Protein AF-A0A924H3S3-F1 (afdb_monomer_lite)

Secondary structure (DSSP, 8-state):
--------------S----PPPP----HHHHHHHHHHHHHHHHHHHHHHHHHHHHHHHT-SSHHHHHHHHHHHHHHHHHHHHHHHHHHHTT-GGGT--

pLDDT: mean 73.45, std 21.78, range [34.69, 96.12]

Sequence (98 aa):
MKSFTLDTVPQFHNGKTRPFHKKENFDDAQSNNRYVEELKQIYWSEQSLIIAIPIMIQNATTDDLATALRTHLEFTRNHIQRLEALFESIGKLDYIVH

Structure (mmCIF, N/CA/C/O backbone):
data_AF-A0A924H3S3-F1
#
_entry.id   AF-A0A924H3S3-F1
#
loop_
_atom_site.group_PDB
_atom_site.id
_atom_site.type_symbol
_atom_site.label_atom_id
_atom_site.label_alt_id
_atom_site.label_comp_id
_atom_site.label_asym_id
_atom_site.label_entity_id
_atom_site.label_seq_id
_atom_site.pdbx_PDB_ins_code
_atom_site.Cartn_x
_atom_site.Cartn_y
_atom_site.Cartn_z
_atom_site.occupancy
_atom_site.B_iso_or_equiv
_atom_site.auth_seq_id
_atom_site.auth_comp_id
_atom_site.auth_asym_id
_atom_site.auth_atom_id
_atom_site.pdbx_PDB_model_num
ATOM 1 N N . MET A 1 1 ? 23.098 -18.840 52.620 1.00 35.28 1 MET A N 1
ATOM 2 C CA . MET A 1 1 ? 23.676 -17.647 51.969 1.00 35.28 1 MET A CA 1
ATOM 3 C C . MET A 1 1 ? 23.319 -17.687 50.489 1.00 35.28 1 MET A C 1
ATOM 5 O O . MET A 1 1 ? 23.748 -18.603 49.813 1.00 35.28 1 MET A O 1
ATOM 9 N N . LYS A 1 2 ? 22.493 -16.717 50.073 1.00 42.12 2 LYS A N 1
ATOM 10 C CA . LYS A 1 2 ? 22.224 -16.196 48.717 1.00 42.12 2 LYS A CA 1
ATOM 11 C C . LYS A 1 2 ? 21.804 -17.184 47.611 1.00 42.12 2 LYS A C 1
ATOM 13 O O . LYS A 1 2 ? 22.624 -17.817 46.961 1.00 42.12 2 LYS A O 1
ATOM 18 N N . SER A 1 3 ? 20.496 -17.183 47.358 1.00 36.38 3 SER A N 1
ATOM 19 C CA . SER A 1 3 ? 19.859 -17.466 46.070 1.00 36.38 3 SER A CA 1
ATOM 20 C C . SER A 1 3 ? 20.516 -16.653 44.948 1.00 36.38 3 SER A C 1
ATOM 22 O O . SER A 1 3 ? 20.542 -15.425 45.020 1.00 36.38 3 SER A O 1
ATOM 24 N N . PHE A 1 4 ? 21.042 -17.329 43.930 1.00 39.34 4 PHE A N 1
ATOM 25 C CA . PHE A 1 4 ? 21.564 -16.702 42.719 1.00 39.34 4 PHE A CA 1
ATOM 26 C C . PHE A 1 4 ? 20.469 -16.809 41.657 1.00 39.34 4 PHE A C 1
ATOM 28 O O . PHE A 1 4 ? 20.227 -17.885 41.111 1.00 39.34 4 PHE A O 1
ATOM 35 N N . THR A 1 5 ? 19.710 -15.731 41.471 1.00 42.19 5 THR A N 1
ATOM 36 C CA . THR A 1 5 ? 18.677 -15.655 40.439 1.00 42.19 5 THR A CA 1
ATOM 37 C C . THR A 1 5 ? 19.354 -15.712 39.069 1.00 42.19 5 THR A C 1
ATOM 39 O O . THR A 1 5 ? 20.347 -15.027 38.827 1.00 42.19 5 THR A O 1
ATOM 42 N N . LEU A 1 6 ? 18.850 -16.566 38.173 1.00 37.22 6 LEU A N 1
ATOM 43 C CA . LEU A 1 6 ? 19.219 -16.559 36.755 1.00 37.22 6 LEU A CA 1
ATOM 44 C C . LEU A 1 6 ? 18.523 -15.374 36.074 1.00 37.22 6 LEU A C 1
ATOM 46 O O . LEU A 1 6 ? 17.626 -15.543 35.254 1.00 37.22 6 LEU A O 1
ATOM 50 N N . ASP A 1 7 ? 18.943 -14.168 36.440 1.00 34.69 7 ASP A N 1
ATOM 51 C CA . ASP A 1 7 ? 18.602 -12.959 35.712 1.00 34.69 7 ASP A CA 1
ATOM 52 C C . ASP A 1 7 ? 19.755 -12.612 34.768 1.00 34.69 7 ASP A C 1
ATOM 54 O O . ASP A 1 7 ? 20.856 -12.269 35.185 1.00 34.69 7 ASP A O 1
ATOM 58 N N . THR A 1 8 ? 19.433 -12.651 33.476 1.00 46.66 8 THR A N 1
ATOM 59 C CA . THR A 1 8 ? 20.012 -11.799 32.430 1.00 46.66 8 THR A CA 1
ATOM 60 C C . THR A 1 8 ? 21.491 -12.021 32.090 1.00 46.66 8 THR A C 1
ATOM 62 O O . THR A 1 8 ? 22.401 -11.418 32.652 1.00 46.66 8 THR A O 1
ATOM 65 N N . VAL A 1 9 ? 21.723 -12.796 31.025 1.00 46.72 9 VAL A N 1
ATOM 66 C CA . VAL A 1 9 ? 22.946 -12.676 30.216 1.00 46.72 9 VAL A CA 1
ATOM 67 C C . VAL A 1 9 ? 22.947 -11.282 29.564 1.00 46.72 9 VAL A C 1
ATOM 69 O O . VAL A 1 9 ? 21.967 -10.942 28.894 1.00 46.72 9 VAL A O 1
ATOM 72 N N . PRO A 1 10 ? 24.000 -10.460 29.723 1.00 36.72 10 PRO A N 1
ATOM 73 C CA . PRO A 1 10 ? 24.044 -9.144 29.104 1.00 36.72 10 PRO A CA 1
ATOM 74 C C . PRO A 1 10 ? 24.279 -9.298 27.599 1.00 36.72 10 PRO A C 1
ATOM 76 O O . PRO A 1 10 ? 25.315 -9.801 27.166 1.00 36.72 10 PRO A O 1
ATOM 79 N N . GLN A 1 11 ? 23.314 -8.858 26.792 1.00 43.84 11 GLN A N 1
ATOM 80 C CA . GLN A 1 11 ? 23.500 -8.739 25.350 1.00 43.84 11 GLN A CA 1
ATOM 81 C C . GLN A 1 11 ? 24.162 -7.393 25.044 1.00 43.84 11 GLN A C 1
ATOM 83 O O . GLN A 1 11 ? 23.528 -6.342 25.126 1.00 43.84 11 GLN A O 1
ATOM 88 N N . PHE A 1 12 ? 25.446 -7.427 24.692 1.00 41.56 12 PHE A N 1
ATOM 89 C CA . PHE A 1 12 ? 26.137 -6.299 24.077 1.00 41.56 12 PHE A CA 1
ATOM 90 C C . PHE A 1 12 ? 26.077 -6.448 22.555 1.00 41.56 12 PHE A C 1
ATOM 92 O O . PHE A 1 12 ? 26.793 -7.268 21.988 1.00 41.56 12 PHE A O 1
ATOM 99 N N . HIS A 1 13 ? 25.261 -5.629 21.888 1.00 40.00 13 HIS A N 1
ATOM 100 C CA . HIS A 1 13 ? 25.504 -5.230 20.501 1.00 40.00 13 HIS A CA 1
ATOM 101 C C . HIS A 1 13 ? 24.844 -3.877 20.187 1.00 40.00 13 HIS A C 1
ATOM 103 O O . HIS A 1 13 ? 23.745 -3.563 20.641 1.00 40.00 13 HIS A O 1
ATOM 109 N N . ASN A 1 14 ? 25.577 -3.063 19.428 1.00 41.09 14 ASN A N 1
ATOM 110 C CA . ASN A 1 14 ? 25.322 -1.658 19.117 1.00 41.09 14 ASN A CA 1
ATOM 111 C C . ASN A 1 14 ? 23.903 -1.343 18.603 1.00 41.09 14 ASN A C 1
ATOM 113 O O . ASN A 1 14 ? 23.457 -1.908 17.611 1.00 41.09 14 ASN A O 1
ATOM 117 N N . GLY A 1 15 ? 23.295 -0.312 19.206 1.00 49.41 15 GLY A N 1
ATOM 118 C CA . GLY A 1 15 ? 22.486 0.697 18.513 1.00 49.41 15 GLY A CA 1
ATOM 119 C C . GLY A 1 15 ? 21.086 0.296 18.031 1.00 49.41 15 GLY A C 1
ATOM 120 O O . GLY A 1 15 ? 20.911 -0.059 16.874 1.00 49.41 15 GLY A O 1
ATOM 121 N N . LYS A 1 16 ? 20.083 0.561 18.885 1.00 47.59 16 LYS A N 1
ATOM 122 C CA . LYS A 1 16 ? 18.624 0.630 18.621 1.00 47.59 16 LYS A CA 1
ATOM 123 C C . LYS A 1 16 ? 17.892 -0.713 18.481 1.00 47.59 16 LYS A C 1
ATOM 125 O O . LYS A 1 16 ? 17.488 -1.126 17.397 1.00 47.59 16 LYS A O 1
ATOM 130 N N . THR A 1 17 ? 17.602 -1.336 19.621 1.00 41.78 17 THR A N 1
ATOM 131 C CA . THR A 1 17 ? 16.572 -2.375 19.732 1.00 41.78 17 THR A CA 1
ATOM 132 C C . THR A 1 17 ? 15.190 -1.723 19.845 1.00 41.78 17 THR A C 1
ATOM 134 O O . THR A 1 17 ? 14.943 -0.879 20.706 1.00 41.78 17 THR A O 1
ATOM 137 N N . ARG A 1 18 ? 14.275 -2.091 18.940 1.00 45.62 18 ARG A N 1
ATOM 138 C CA . ARG A 1 18 ? 12.843 -1.786 19.079 1.00 45.62 18 ARG A CA 1
ATOM 139 C C . ARG A 1 18 ? 12.316 -2.522 20.321 1.00 45.62 18 ARG A C 1
ATOM 141 O O . ARG A 1 18 ? 12.693 -3.682 20.504 1.00 45.62 18 ARG A O 1
ATOM 148 N N . PRO A 1 19 ? 11.490 -1.895 21.178 1.00 39.00 19 PRO A N 1
ATOM 149 C CA . PRO A 1 19 ? 11.046 -2.529 22.412 1.00 39.00 19 PRO A CA 1
ATOM 150 C C . PRO A 1 19 ? 10.190 -3.760 22.090 1.00 39.00 19 PRO A C 1
ATOM 152 O O . PRO A 1 19 ? 9.093 -3.647 21.538 1.00 39.00 19 PRO A O 1
ATOM 155 N N . PHE A 1 20 ? 10.705 -4.944 22.435 1.00 37.91 20 PHE A N 1
ATOM 156 C CA . PHE A 1 20 ? 9.920 -6.176 22.470 1.00 37.91 20 PHE A CA 1
ATOM 157 C C . PHE A 1 20 ? 8.815 -6.001 23.516 1.00 37.91 20 PHE A C 1
ATOM 159 O O . PHE A 1 20 ? 9.094 -5.778 24.695 1.00 37.91 20 PHE A O 1
ATOM 166 N N . HIS A 1 21 ? 7.563 -6.034 23.058 1.00 52.72 21 HIS A N 1
ATOM 167 C CA . HIS A 1 21 ? 6.396 -5.762 23.886 1.00 52.72 21 HIS A CA 1
ATOM 168 C C . HIS A 1 21 ? 6.226 -6.805 24.997 1.00 52.72 21 HIS A C 1
ATOM 170 O O . HIS A 1 21 ? 6.322 -8.017 24.795 1.00 52.72 21 HIS A O 1
ATOM 176 N N . LYS A 1 22 ? 5.975 -6.266 26.189 1.00 43.53 22 LYS A N 1
ATOM 177 C CA . LYS A 1 22 ? 5.677 -6.933 27.454 1.00 43.53 22 LYS A CA 1
ATOM 178 C C . LYS A 1 22 ? 4.442 -7.836 27.314 1.00 43.53 22 LYS A C 1
ATOM 180 O O . LYS A 1 22 ? 3.479 -7.471 26.648 1.00 43.53 22 LYS A O 1
ATOM 185 N N . LYS A 1 23 ? 4.464 -9.010 27.959 1.00 48.19 23 LYS A N 1
ATOM 186 C CA . LYS A 1 23 ? 3.286 -9.886 28.094 1.00 48.19 23 LYS A CA 1
ATOM 187 C C . LYS A 1 23 ? 2.217 -9.165 28.924 1.00 48.19 23 LYS A C 1
ATOM 189 O O . LYS A 1 23 ? 2.490 -8.846 30.079 1.00 48.19 23 LYS A O 1
ATOM 194 N N . GLU A 1 24 ? 1.031 -8.953 28.358 1.00 47.62 24 GLU A N 1
ATOM 195 C CA . GLU A 1 24 ? -0.137 -8.403 29.062 1.00 47.62 24 GLU A CA 1
ATOM 196 C C . GLU A 1 24 ? -1.365 -9.316 28.928 1.00 47.62 24 GLU A C 1
ATOM 198 O O . GLU A 1 24 ? -1.512 -10.053 27.950 1.00 47.62 24 GLU A O 1
ATOM 203 N N . ASN A 1 25 ? -2.164 -9.317 29.998 1.00 43.16 25 ASN A N 1
ATOM 204 C CA . ASN A 1 25 ? -3.250 -10.245 30.307 1.00 43.16 25 ASN A CA 1
ATOM 205 C C . ASN A 1 25 ? -4.386 -10.189 29.275 1.00 43.16 25 ASN A C 1
ATOM 207 O O . ASN A 1 25 ? -4.715 -9.133 28.756 1.00 43.16 25 ASN A O 1
ATOM 211 N N . PHE A 1 26 ? -4.993 -11.337 28.974 1.00 48.38 26 PHE A N 1
ATOM 212 C CA . PHE A 1 26 ? -6.116 -11.431 28.040 1.00 48.38 26 PHE A CA 1
ATOM 213 C C . PHE A 1 26 ? -7.414 -10.957 28.712 1.00 48.38 26 PHE A C 1
ATOM 215 O O . PHE A 1 26 ? -8.162 -11.760 29.261 1.00 48.38 26 PHE A O 1
ATOM 222 N N . ASP A 1 27 ? -7.661 -9.652 28.651 1.00 51.03 27 ASP A N 1
ATOM 223 C CA . ASP A 1 27 ? -8.988 -9.060 28.836 1.00 51.03 27 ASP A CA 1
ATOM 224 C C . ASP A 1 27 ? -9.681 -8.965 27.462 1.00 51.03 27 ASP A C 1
ATOM 226 O O . ASP A 1 27 ? -9.020 -8.779 26.447 1.00 51.03 27 ASP A O 1
ATOM 230 N N . ASP A 1 28 ? -11.006 -9.051 27.351 1.00 54.84 28 ASP A N 1
ATOM 231 C CA . ASP A 1 28 ? -11.687 -8.986 26.036 1.00 54.84 28 ASP A CA 1
ATOM 232 C C . ASP A 1 28 ? -11.464 -7.642 25.301 1.00 54.84 28 ASP A C 1
ATOM 234 O O . ASP A 1 28 ? -11.517 -7.552 24.071 1.00 54.84 28 ASP A O 1
ATOM 238 N N . ALA A 1 29 ? -11.104 -6.5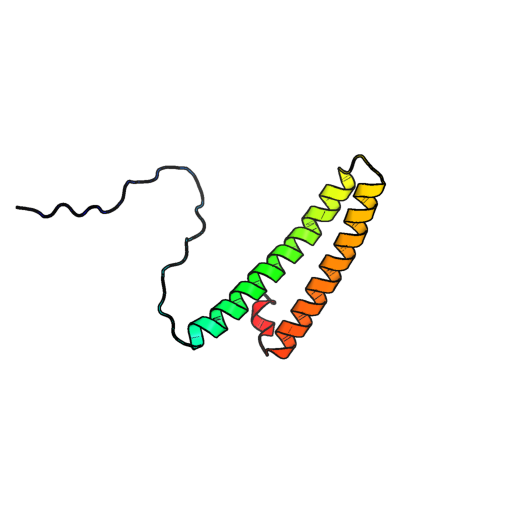97 26.053 1.00 58.66 29 ALA A N 1
ATOM 239 C CA . ALA A 1 29 ? -10.583 -5.339 25.526 1.00 58.66 29 ALA A CA 1
ATOM 240 C C . ALA A 1 29 ? -9.181 -5.480 24.890 1.00 58.66 29 ALA A C 1
ATOM 242 O O . ALA A 1 29 ? -8.894 -4.806 23.900 1.00 58.66 29 ALA A O 1
ATOM 243 N N . GLN A 1 30 ? -8.334 -6.383 25.399 1.00 59.91 30 GLN A N 1
ATOM 244 C CA . GLN A 1 30 ? -7.038 -6.769 24.824 1.00 59.91 30 GLN A CA 1
ATOM 245 C C . GLN A 1 30 ? -7.224 -7.310 23.402 1.00 59.91 30 GLN A C 1
ATOM 247 O O . GLN A 1 30 ? -6.474 -6.931 22.509 1.00 59.91 30 GLN A O 1
ATOM 252 N N . SER A 1 31 ? -8.231 -8.160 23.167 1.00 61.75 31 SER A N 1
ATOM 253 C CA . SER A 1 31 ? -8.496 -8.762 21.850 1.00 61.75 31 SER A CA 1
ATOM 254 C C . SER A 1 31 ? -8.873 -7.710 20.803 1.00 61.75 31 SER A C 1
ATOM 256 O O . SER A 1 31 ? -8.295 -7.684 19.716 1.00 61.75 31 SER A O 1
ATOM 258 N N . ASN A 1 32 ? -9.775 -6.787 21.154 1.00 64.44 32 ASN A N 1
ATOM 259 C CA . ASN A 1 32 ? -10.168 -5.687 20.267 1.00 64.44 32 ASN A CA 1
ATOM 260 C C . ASN A 1 32 ? -9.019 -4.697 20.023 1.00 64.44 32 ASN A C 1
ATOM 262 O O . ASN A 1 32 ? -8.858 -4.195 18.913 1.00 64.44 32 ASN A O 1
ATOM 266 N N . ASN A 1 33 ? -8.192 -4.438 21.038 1.00 74.62 33 ASN A N 1
ATOM 267 C CA . ASN A 1 33 ? -7.014 -3.584 20.905 1.00 74.62 33 ASN A CA 1
ATOM 268 C C . ASN A 1 33 ? -5.953 -4.220 19.988 1.00 74.62 33 ASN A C 1
ATOM 270 O O . ASN A 1 33 ? -5.451 -3.579 19.069 1.00 74.62 33 ASN A O 1
ATOM 274 N N . ARG A 1 34 ? -5.677 -5.517 20.166 1.00 78.25 34 ARG A N 1
ATOM 275 C CA . ARG A 1 34 ? -4.750 -6.270 19.310 1.00 78.25 34 ARG A CA 1
ATOM 276 C C . ARG A 1 34 ? -5.192 -6.292 17.853 1.00 78.25 34 ARG A C 1
ATOM 278 O O . ARG A 1 34 ? -4.352 -6.132 16.977 1.00 78.25 34 ARG A O 1
ATOM 285 N N . TYR A 1 35 ? -6.491 -6.432 17.602 1.00 81.81 35 TYR A N 1
ATOM 286 C CA . TYR A 1 35 ? -7.039 -6.381 16.249 1.00 81.81 35 TYR A CA 1
ATOM 287 C C . TYR A 1 35 ? -6.744 -5.042 15.552 1.00 81.81 35 TYR A C 1
ATOM 289 O O . TYR A 1 35 ? -6.272 -5.022 14.417 1.00 81.81 35 TYR A O 1
ATOM 297 N N . VAL A 1 36 ? -6.957 -3.915 16.241 1.00 83.44 36 VAL A N 1
ATOM 298 C CA . VAL A 1 36 ? -6.666 -2.577 15.693 1.00 83.44 36 VAL A CA 1
ATOM 299 C C . VAL A 1 36 ? -5.163 -2.371 15.481 1.00 83.44 36 VAL A C 1
ATOM 301 O O . VAL A 1 36 ? -4.759 -1.848 14.443 1.00 83.44 36 VAL A O 1
ATOM 304 N N . GLU A 1 37 ? -4.327 -2.812 16.422 1.00 83.06 37 GLU A N 1
ATOM 305 C CA . GLU A 1 37 ? -2.868 -2.735 16.287 1.00 83.06 37 GLU A CA 1
ATOM 306 C C . GLU A 1 37 ? -2.348 -3.572 15.109 1.00 83.06 37 GLU A C 1
ATOM 308 O O . GLU A 1 37 ? -1.511 -3.100 14.342 1.00 83.06 37 GLU A O 1
ATOM 313 N N . GLU A 1 38 ? -2.870 -4.780 14.893 1.00 87.19 38 GLU A N 1
ATOM 314 C CA . GLU A 1 38 ? -2.504 -5.623 13.747 1.00 87.19 38 GLU A CA 1
ATOM 315 C C . GLU A 1 38 ? -2.909 -4.974 12.412 1.00 87.19 38 GLU A C 1
ATOM 317 O O . GLU A 1 38 ? -2.099 -4.924 11.483 1.00 87.19 38 GLU A O 1
ATOM 322 N N . LEU A 1 39 ? -4.108 -4.384 12.326 1.00 88.19 39 LEU A N 1
ATOM 323 C CA . LEU A 1 39 ? -4.533 -3.616 11.147 1.00 88.19 39 LEU A CA 1
ATOM 324 C C . LEU A 1 39 ? -3.614 -2.420 10.871 1.00 88.19 39 LEU A C 1
ATOM 326 O O . LEU A 1 39 ? -3.287 -2.135 9.717 1.00 88.19 39 LEU A O 1
ATOM 330 N N . LYS A 1 40 ? -3.153 -1.741 11.924 1.00 85.88 40 LYS A N 1
ATOM 331 C CA . LYS A 1 40 ? -2.200 -0.632 11.815 1.00 85.88 40 LYS A CA 1
ATOM 332 C C . LYS A 1 40 ? -0.846 -1.094 11.273 1.00 85.88 40 LYS A C 1
ATOM 334 O O . LYS A 1 40 ? -0.274 -0.432 10.408 1.00 85.88 40 LYS A O 1
ATOM 339 N N . GLN A 1 41 ? -0.351 -2.249 11.728 1.00 88.56 41 GLN A N 1
ATOM 340 C CA . GLN A 1 41 ? 0.882 -2.837 11.192 1.00 88.56 41 GLN A CA 1
ATOM 341 C C . GLN A 1 41 ? 0.758 -3.159 9.698 1.00 88.56 41 GLN A C 1
ATOM 343 O O . GLN A 1 41 ? 1.695 -2.903 8.938 1.00 88.56 41 GLN A O 1
ATOM 348 N N . ILE A 1 42 ? -0.393 -3.682 9.261 1.00 90.75 42 ILE A N 1
ATOM 349 C CA . ILE A 1 42 ? -0.663 -3.934 7.839 1.00 90.75 42 ILE A CA 1
ATOM 350 C C . ILE A 1 42 ? -0.654 -2.614 7.059 1.00 90.75 42 ILE A C 1
ATOM 352 O O . ILE A 1 42 ? 0.049 -2.515 6.057 1.00 90.75 42 ILE A O 1
ATOM 356 N N . TYR A 1 43 ? -1.351 -1.581 7.547 1.00 89.44 43 TYR A N 1
ATOM 357 C CA . TYR A 1 43 ? -1.379 -0.262 6.906 1.00 89.44 43 TYR A CA 1
ATOM 358 C C . TYR A 1 43 ? 0.030 0.319 6.702 1.00 89.44 43 TYR A C 1
ATOM 360 O O . TYR A 1 43 ? 0.388 0.722 5.596 1.00 89.44 43 TYR A O 1
ATOM 368 N N . TRP A 1 44 ? 0.875 0.308 7.736 1.00 88.38 44 TRP A N 1
ATOM 369 C CA . TRP A 1 44 ? 2.257 0.789 7.623 1.00 88.38 44 TRP A CA 1
ATOM 370 C C . TRP A 1 44 ? 3.134 -0.065 6.707 1.00 88.38 44 TRP A C 1
ATOM 372 O O . TRP A 1 44 ? 4.035 0.461 6.044 1.00 88.38 44 TRP A O 1
ATOM 382 N N . SER A 1 45 ? 2.878 -1.370 6.650 1.00 91.94 45 SER A N 1
ATOM 383 C CA . SER A 1 45 ? 3.566 -2.263 5.718 1.00 91.94 45 SER A CA 1
ATOM 384 C C . SER A 1 45 ? 3.216 -1.911 4.270 1.00 91.94 45 SER A C 1
ATOM 386 O O . SER A 1 45 ? 4.120 -1.753 3.454 1.00 91.94 45 SER A O 1
ATOM 388 N N . GLU A 1 46 ? 1.936 -1.686 3.964 1.00 91.06 46 GLU A N 1
ATOM 389 C CA . GLU A 1 46 ? 1.479 -1.271 2.629 1.00 91.06 46 GLU A CA 1
ATOM 390 C C . GLU A 1 46 ? 2.021 0.119 2.243 1.00 91.06 46 GLU A C 1
ATOM 392 O O . GLU A 1 46 ? 2.510 0.314 1.130 1.00 91.06 46 GLU A O 1
ATOM 397 N N . GLN A 1 47 ? 2.055 1.073 3.180 1.00 89.88 47 GLN A N 1
ATOM 398 C CA . GLN A 1 47 ? 2.699 2.378 2.959 1.00 89.88 47 GLN A CA 1
ATOM 399 C C . GLN A 1 47 ? 4.200 2.237 2.656 1.00 89.88 47 GLN A C 1
ATOM 401 O O . GLN A 1 47 ? 4.737 2.911 1.776 1.00 89.88 47 GLN A O 1
ATOM 406 N N . SER A 1 48 ? 4.888 1.314 3.333 1.00 91.62 48 SER A N 1
ATOM 407 C CA . SER A 1 48 ? 6.296 1.016 3.046 1.00 91.62 48 SER A CA 1
ATOM 408 C C . SER A 1 48 ? 6.474 0.387 1.657 1.00 91.62 48 SER A C 1
ATOM 410 O O . SER A 1 48 ? 7.438 0.704 0.954 1.00 91.62 48 SER A O 1
ATOM 412 N N . LEU A 1 49 ? 5.535 -0.462 1.225 1.00 91.44 49 LEU A N 1
ATOM 413 C CA . LEU A 1 49 ? 5.535 -1.065 -0.109 1.00 91.44 49 LEU A CA 1
ATOM 414 C C . LEU A 1 49 ? 5.349 -0.027 -1.221 1.00 91.44 49 LEU A C 1
ATOM 416 O O . LEU A 1 49 ? 6.007 -0.149 -2.254 1.00 91.44 49 LEU A O 1
ATOM 420 N N . ILE A 1 50 ? 4.567 1.039 -1.005 1.00 93.19 50 ILE A N 1
ATOM 421 C CA . ILE A 1 50 ? 4.464 2.157 -1.965 1.00 93.19 50 ILE A CA 1
ATOM 422 C C . ILE A 1 50 ? 5.834 2.770 -2.272 1.00 93.19 50 ILE A C 1
ATOM 424 O O . ILE A 1 50 ? 6.068 3.195 -3.401 1.00 93.19 50 ILE A O 1
ATOM 428 N N . ILE A 1 51 ? 6.742 2.815 -1.297 1.00 91.44 51 ILE A N 1
ATOM 429 C CA . ILE A 1 51 ? 8.087 3.378 -1.471 1.00 91.44 51 ILE A CA 1
ATOM 430 C C . ILE A 1 51 ? 9.033 2.335 -2.082 1.00 91.44 51 ILE A C 1
ATOM 432 O O . ILE A 1 51 ? 9.833 2.655 -2.962 1.00 91.44 51 ILE A O 1
ATOM 436 N N . ALA A 1 52 ? 8.938 1.080 -1.637 1.00 93.75 52 ALA A N 1
ATOM 437 C CA . ALA A 1 52 ? 9.832 0.010 -2.070 1.00 93.75 52 ALA A CA 1
ATOM 438 C C . ALA A 1 52 ? 9.568 -0.450 -3.514 1.00 93.75 52 ALA A C 1
ATOM 440 O O . ALA A 1 52 ? 10.513 -0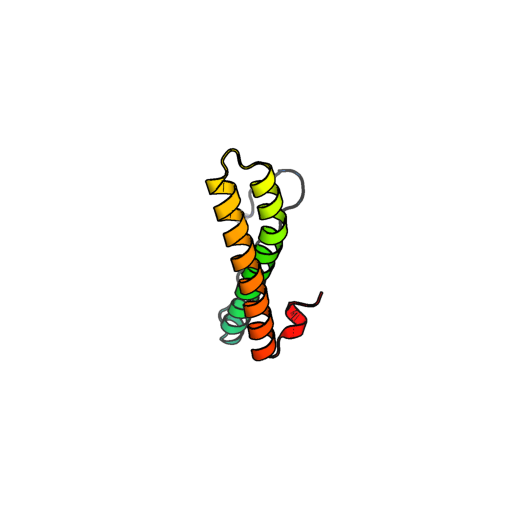.631 -4.284 1.00 93.75 52 ALA A O 1
ATOM 441 N N . ILE A 1 53 ? 8.303 -0.608 -3.917 1.00 91.69 53 ILE A N 1
ATOM 442 C CA . ILE A 1 53 ? 7.931 -1.151 -5.232 1.00 91.69 53 ILE A CA 1
ATOM 443 C C . ILE A 1 53 ? 8.476 -0.298 -6.398 1.00 91.69 53 ILE A C 1
ATOM 445 O O . ILE A 1 53 ? 9.056 -0.875 -7.318 1.00 91.69 53 ILE A O 1
ATOM 449 N N . PRO A 1 54 ? 8.408 1.048 -6.390 1.00 92.81 54 PRO A N 1
ATOM 450 C CA . PRO A 1 54 ? 9.033 1.882 -7.420 1.00 92.81 54 PRO A CA 1
ATOM 451 C C . PRO A 1 54 ? 10.549 1.699 -7.540 1.00 92.81 54 PRO A C 1
ATOM 453 O O . PRO A 1 54 ? 11.090 1.791 -8.643 1.00 92.81 54 PRO A O 1
ATOM 456 N N . ILE A 1 55 ? 11.242 1.430 -6.429 1.00 94.56 55 ILE A N 1
ATOM 457 C CA . ILE A 1 55 ? 12.680 1.128 -6.434 1.00 94.56 55 ILE A CA 1
ATOM 458 C C . ILE A 1 55 ? 12.909 -0.247 -7.074 1.00 94.56 55 ILE A C 1
ATOM 460 O O . ILE A 1 55 ? 13.814 -0.407 -7.891 1.00 94.56 55 ILE A O 1
ATOM 464 N N . MET A 1 56 ? 12.065 -1.233 -6.764 1.00 92.75 56 MET A N 1
ATOM 465 C CA . MET A 1 56 ? 12.138 -2.569 -7.364 1.00 92.75 56 MET A CA 1
ATOM 466 C C . MET A 1 56 ? 11.835 -2.547 -8.869 1.00 92.75 56 MET A C 1
ATOM 468 O O . MET A 1 56 ? 12.511 -3.238 -9.621 1.00 92.75 56 MET A O 1
ATOM 472 N N . ILE A 1 57 ? 10.888 -1.716 -9.324 1.00 92.75 57 ILE A N 1
ATOM 473 C CA . ILE A 1 57 ? 10.576 -1.528 -10.752 1.00 92.75 57 ILE A CA 1
ATOM 474 C C . ILE A 1 57 ? 11.782 -0.953 -11.501 1.00 92.75 57 ILE A C 1
ATOM 476 O O . ILE A 1 57 ? 12.091 -1.416 -12.593 1.00 92.75 57 ILE A O 1
ATOM 480 N N . GLN A 1 58 ? 12.476 0.033 -10.923 1.00 92.31 58 GLN A N 1
ATOM 481 C CA . GLN A 1 58 ? 13.666 0.633 -11.543 1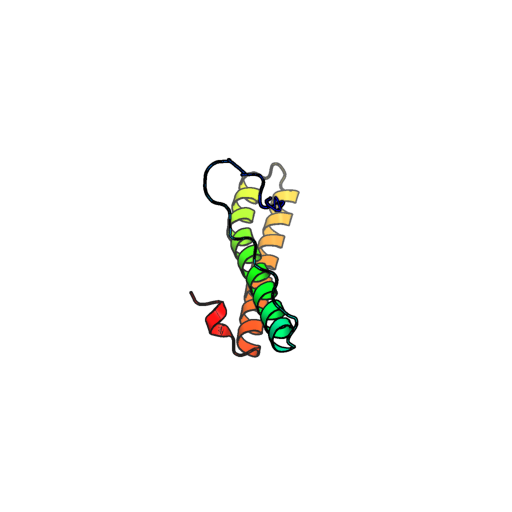.00 92.31 58 GLN A CA 1
ATOM 482 C C . GLN A 1 58 ? 14.833 -0.353 -11.670 1.00 92.31 58 GLN A C 1
ATOM 484 O O . GLN A 1 58 ? 15.607 -0.263 -12.616 1.00 92.31 58 GLN A O 1
ATOM 489 N N . ASN A 1 59 ? 14.954 -1.291 -10.728 1.00 93.50 59 ASN A N 1
ATOM 490 C CA . ASN A 1 59 ? 16.004 -2.310 -10.728 1.00 93.50 59 ASN A CA 1
ATOM 491 C C . ASN A 1 59 ? 15.580 -3.621 -11.415 1.00 93.50 59 ASN A C 1
ATOM 493 O O . ASN A 1 59 ? 16.355 -4.580 -11.435 1.00 93.50 59 ASN A O 1
ATOM 497 N N . ALA A 1 60 ? 14.357 -3.702 -11.944 1.00 93.81 60 ALA A N 1
ATOM 498 C CA . ALA A 1 60 ? 13.874 -4.899 -12.610 1.00 93.81 60 ALA A CA 1
ATOM 499 C C . ALA A 1 60 ? 14.615 -5.094 -13.939 1.00 93.81 60 ALA A C 1
ATOM 501 O O . ALA A 1 60 ? 14.661 -4.206 -14.785 1.00 93.81 60 ALA A O 1
ATOM 502 N N . THR A 1 61 ? 15.186 -6.280 -14.130 1.00 92.38 61 THR A N 1
ATOM 503 C CA . THR A 1 61 ? 15.945 -6.638 -15.338 1.00 92.38 61 THR A CA 1
ATOM 504 C C . THR A 1 61 ? 15.065 -7.115 -16.490 1.00 92.38 61 THR A C 1
ATOM 506 O O . THR A 1 61 ? 15.539 -7.208 -17.618 1.00 92.38 61 THR A O 1
ATOM 509 N N . THR A 1 62 ? 13.801 -7.447 -16.216 1.00 95.56 62 THR A N 1
ATOM 510 C CA . THR A 1 62 ? 12.846 -7.962 -17.203 1.00 95.56 62 THR A CA 1
ATOM 511 C C . THR A 1 62 ? 11.578 -7.119 -17.209 1.00 95.56 62 THR A C 1
ATOM 513 O O . THR A 1 62 ? 11.077 -6.716 -16.154 1.00 95.56 62 THR A O 1
ATOM 516 N N . ASP A 1 63 ? 11.037 -6.888 -18.404 1.00 92.19 63 ASP A N 1
ATOM 517 C CA . ASP A 1 63 ? 9.823 -6.088 -18.591 1.00 92.19 63 ASP A CA 1
ATOM 518 C C . ASP A 1 63 ? 8.589 -6.747 -17.959 1.00 92.19 63 ASP A C 1
ATOM 520 O O . ASP A 1 63 ? 7.729 -6.054 -17.406 1.00 92.19 63 ASP A O 1
ATOM 524 N N . ASP A 1 64 ? 8.534 -8.081 -17.950 1.00 94.44 64 ASP A N 1
ATOM 525 C CA . ASP A 1 64 ? 7.466 -8.848 -17.303 1.00 94.44 64 ASP A CA 1
ATOM 526 C C . ASP A 1 64 ? 7.445 -8.615 -15.786 1.00 94.44 64 ASP A C 1
ATOM 528 O O . ASP A 1 64 ? 6.389 -8.352 -15.204 1.00 94.44 64 ASP A O 1
ATOM 532 N N . LEU A 1 65 ? 8.618 -8.626 -15.138 1.00 93.44 65 LEU A N 1
ATOM 533 C CA . LEU A 1 65 ? 8.736 -8.351 -13.705 1.00 93.44 65 LEU A CA 1
ATOM 534 C C . LEU A 1 65 ? 8.367 -6.899 -13.386 1.00 93.44 65 LEU A C 1
ATOM 536 O O . LEU A 1 65 ? 7.628 -6.643 -12.435 1.00 93.44 65 LEU A O 1
ATOM 540 N N . ALA A 1 66 ? 8.840 -5.946 -14.194 1.00 93.56 66 ALA A N 1
ATOM 541 C CA . ALA A 1 66 ? 8.489 -4.539 -14.029 1.00 93.56 66 ALA A CA 1
ATOM 542 C C . ALA A 1 66 ? 6.973 -4.317 -14.170 1.00 93.56 66 ALA A C 1
ATOM 544 O O . ALA A 1 66 ? 6.384 -3.534 -13.426 1.00 93.56 66 ALA A O 1
ATOM 545 N N . THR A 1 67 ? 6.326 -5.022 -15.099 1.00 95.31 67 THR A N 1
ATOM 546 C CA . THR A 1 67 ? 4.874 -4.958 -15.309 1.00 95.31 67 THR A CA 1
ATOM 547 C C . THR A 1 67 ? 4.110 -5.557 -14.132 1.00 95.31 67 THR A C 1
ATOM 549 O O . THR A 1 67 ? 3.221 -4.897 -13.596 1.00 95.31 67 THR A O 1
ATOM 552 N N . ALA A 1 68 ? 4.505 -6.741 -13.654 1.00 96.00 68 ALA A N 1
ATOM 553 C CA . ALA A 1 68 ? 3.900 -7.367 -12.479 1.00 96.00 68 ALA A CA 1
ATOM 554 C C . ALA A 1 68 ? 3.998 -6.473 -11.229 1.00 96.00 68 ALA A C 1
ATOM 556 O O . ALA A 1 68 ? 3.019 -6.312 -10.499 1.00 96.00 68 ALA A O 1
ATOM 557 N N . LEU A 1 69 ? 5.150 -5.829 -11.012 1.00 95.44 69 LEU A N 1
ATOM 558 C CA . LEU A 1 69 ? 5.351 -4.894 -9.903 1.00 95.44 69 LEU A CA 1
ATOM 559 C C . LEU A 1 69 ? 4.500 -3.622 -10.039 1.00 95.44 69 LEU A C 1
ATOM 561 O O . LEU A 1 69 ? 3.968 -3.144 -9.040 1.00 95.44 69 LEU A O 1
ATOM 565 N N . ARG A 1 70 ? 4.314 -3.088 -11.255 1.00 94.81 70 ARG A N 1
ATOM 566 C CA . ARG A 1 70 ? 3.394 -1.958 -11.496 1.00 94.81 70 ARG A CA 1
ATOM 567 C C . ARG A 1 70 ? 1.951 -2.330 -11.178 1.00 94.81 70 ARG A C 1
ATOM 569 O O . ARG A 1 70 ? 1.265 -1.567 -10.508 1.00 94.81 70 ARG A O 1
ATOM 576 N N . THR A 1 71 ? 1.501 -3.507 -11.606 1.00 96.12 71 THR A N 1
ATOM 577 C CA . THR A 1 71 ? 0.167 -4.007 -11.255 1.00 96.12 71 THR A CA 1
ATOM 578 C C . THR A 1 71 ? 0.023 -4.179 -9.743 1.00 96.12 71 THR A C 1
ATOM 580 O O . THR A 1 71 ? -0.993 -3.790 -9.173 1.00 96.12 71 THR A O 1
ATOM 583 N N . HIS A 1 72 ? 1.050 -4.700 -9.070 1.00 94.12 72 HIS A N 1
ATOM 584 C CA . HIS A 1 72 ? 1.025 -4.855 -7.619 1.00 94.12 72 HIS A CA 1
ATOM 585 C C . HIS A 1 72 ? 0.987 -3.509 -6.879 1.00 94.12 72 HIS A C 1
ATOM 587 O O . HIS A 1 72 ? 0.264 -3.387 -5.895 1.00 94.12 72 HIS A O 1
ATOM 593 N N . LEU A 1 73 ? 1.673 -2.478 -7.389 1.00 94.19 73 LEU A N 1
ATOM 594 C CA . LEU A 1 73 ? 1.601 -1.119 -6.841 1.00 94.19 73 LEU A CA 1
ATOM 595 C C . LEU A 1 73 ? 0.164 -0.577 -6.839 1.00 94.19 73 LEU A C 1
ATOM 597 O O . LEU A 1 73 ? -0.261 0.039 -5.861 1.00 94.19 73 LEU A O 1
ATOM 601 N N . GLU A 1 74 ? -0.594 -0.826 -7.908 1.00 95.19 74 GLU A N 1
ATOM 602 C CA . GLU A 1 74 ? -2.009 -0.448 -7.976 1.00 95.19 74 GLU A CA 1
ATOM 603 C C . GLU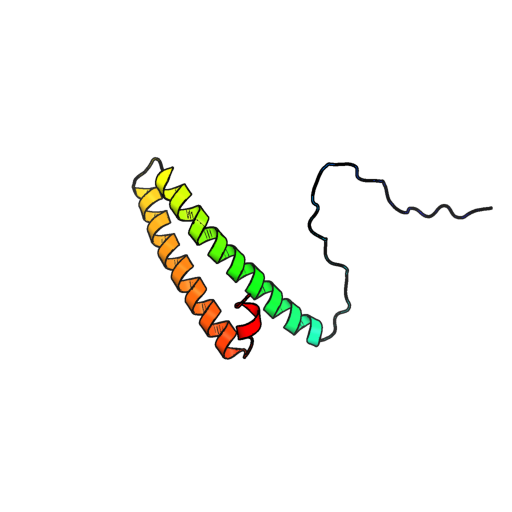 A 1 74 ? -2.853 -1.222 -6.955 1.00 95.19 74 GLU A C 1
ATOM 605 O O . GLU A 1 74 ? -3.721 -0.639 -6.303 1.00 95.19 74 GLU A O 1
ATOM 610 N N . PHE A 1 75 ? -2.582 -2.512 -6.737 1.00 94.44 75 PHE A N 1
ATOM 611 C CA . PHE A 1 75 ? -3.253 -3.269 -5.676 1.00 94.44 75 PHE A CA 1
ATOM 612 C C . PHE A 1 75 ? -2.939 -2.719 -4.281 1.00 94.44 75 PHE A C 1
ATOM 614 O O . PHE A 1 75 ? -3.875 -2.477 -3.522 1.00 94.44 75 PHE A O 1
ATOM 621 N N . THR A 1 76 ? -1.674 -2.425 -3.970 1.00 93.62 76 THR A N 1
ATOM 622 C CA . THR A 1 76 ? -1.265 -1.817 -2.691 1.00 93.62 76 THR A CA 1
ATOM 623 C C . THR A 1 76 ? -1.974 -0.481 -2.439 1.00 93.62 76 THR A C 1
ATOM 625 O O . THR A 1 76 ? -2.479 -0.245 -1.341 1.00 93.62 76 THR A O 1
ATOM 628 N N . ARG A 1 77 ? -2.108 0.380 -3.458 1.00 93.06 77 ARG A N 1
ATOM 629 C CA . ARG A 1 77 ? -2.870 1.640 -3.341 1.00 93.06 77 ARG A CA 1
ATOM 630 C C . ARG A 1 77 ? -4.342 1.400 -3.012 1.00 93.06 77 ARG A C 1
ATOM 632 O O . ARG A 1 77 ? -4.887 2.044 -2.119 1.00 93.06 77 ARG A O 1
ATOM 639 N N . ASN A 1 78 ? -4.970 0.443 -3.691 1.00 94.44 78 ASN A N 1
ATOM 640 C CA . ASN A 1 78 ? -6.355 0.067 -3.410 1.00 94.44 78 ASN A CA 1
ATOM 641 C C . ASN A 1 78 ? -6.511 -0.561 -2.012 1.00 94.44 78 ASN A C 1
ATOM 643 O O . ASN A 1 78 ? -7.522 -0.339 -1.349 1.00 94.44 78 ASN A O 1
ATOM 647 N N . HIS A 1 79 ? -5.530 -1.333 -1.532 1.00 93.31 79 HIS A N 1
ATOM 648 C CA . HIS A 1 79 ? -5.546 -1.889 -0.176 1.00 93.31 79 HIS A CA 1
ATOM 649 C C . HIS A 1 79 ? -5.525 -0.789 0.883 1.00 93.31 79 HIS A C 1
ATOM 651 O O . HIS A 1 79 ? -6.315 -0.847 1.821 1.00 93.31 79 HIS A O 1
ATOM 657 N N . ILE A 1 80 ? -4.691 0.235 0.699 1.00 91.00 80 ILE A N 1
ATOM 658 C CA . ILE A 1 80 ? -4.633 1.397 1.592 1.00 91.00 80 ILE A CA 1
ATOM 659 C C . ILE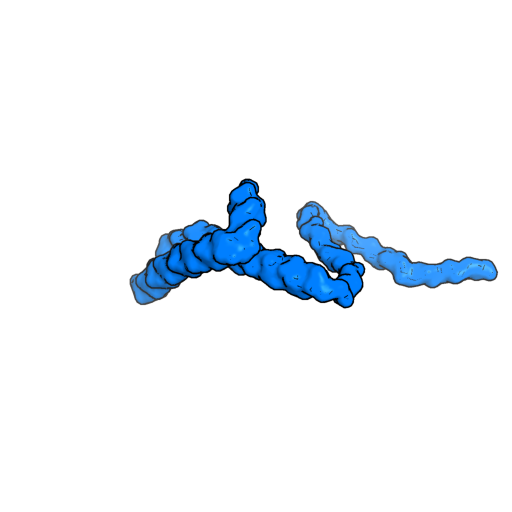 A 1 80 ? -5.988 2.105 1.654 1.00 91.00 80 ILE A C 1
ATOM 661 O O . ILE A 1 80 ? -6.510 2.289 2.748 1.00 91.00 80 ILE A O 1
ATOM 665 N N . GLN A 1 81 ? -6.616 2.383 0.508 1.00 91.69 81 GLN A N 1
ATOM 666 C CA . GLN A 1 81 ? -7.947 3.006 0.469 1.00 91.69 81 GLN A CA 1
ATOM 667 C C . GLN A 1 81 ? -9.015 2.165 1.186 1.00 91.69 81 GLN A C 1
ATOM 669 O O . GLN A 1 81 ? -9.867 2.688 1.903 1.00 91.69 81 GLN A O 1
ATOM 674 N N . ARG A 1 82 ? -8.972 0.836 1.024 1.00 91.94 82 ARG A N 1
ATOM 675 C CA . ARG A 1 82 ? -9.890 -0.077 1.724 1.00 91.94 82 ARG A CA 1
ATOM 676 C C . ARG A 1 82 ? -9.646 -0.093 3.230 1.00 91.94 82 ARG A C 1
ATOM 678 O O . ARG A 1 82 ? -10.607 -0.186 3.988 1.00 91.94 82 ARG A O 1
ATOM 685 N N . LEU A 1 83 ? -8.386 -0.024 3.657 1.00 88.94 83 LEU A N 1
ATOM 686 C CA . LEU A 1 83 ? -8.022 0.057 5.070 1.00 88.94 83 LEU A CA 1
ATOM 687 C C . LEU A 1 83 ? -8.473 1.390 5.672 1.00 88.94 83 LEU A C 1
ATOM 689 O O . LEU A 1 83 ? -9.055 1.378 6.750 1.00 88.94 83 LEU A O 1
ATOM 693 N N . GLU A 1 84 ? -8.295 2.508 4.970 1.00 87.50 84 GLU A N 1
ATOM 694 C CA . GLU A 1 84 ? -8.786 3.831 5.386 1.00 87.50 84 GLU A CA 1
ATOM 695 C C . GLU A 1 84 ? -10.307 3.828 5.598 1.00 87.50 84 GLU A C 1
ATOM 697 O O . GLU A 1 84 ? -10.776 4.207 6.672 1.00 87.50 84 GLU A O 1
ATOM 702 N N . ALA A 1 85 ? -11.074 3.295 4.640 1.00 88.12 85 ALA A N 1
ATOM 703 C CA . ALA A 1 85 ? -12.526 3.145 4.772 1.00 88.12 85 ALA A CA 1
ATOM 704 C C . ALA A 1 85 ? -12.926 2.218 5.940 1.00 88.12 85 ALA A C 1
ATOM 706 O O . ALA A 1 85 ? -13.933 2.435 6.617 1.00 88.12 85 ALA A O 1
ATOM 707 N N . LEU A 1 86 ? -12.130 1.180 6.214 1.00 87.50 86 LEU A N 1
ATOM 708 C CA . LEU A 1 86 ? -12.354 0.288 7.350 1.00 87.50 86 LEU A CA 1
ATOM 709 C C . LEU A 1 86 ? -12.080 1.005 8.683 1.00 87.50 86 LEU A C 1
ATOM 711 O O . LEU A 1 86 ? -12.893 0.893 9.601 1.00 87.50 86 LEU A O 1
ATOM 715 N N . PHE A 1 87 ? -11.010 1.797 8.790 1.00 84.25 87 PHE A N 1
ATOM 716 C CA . PHE A 1 87 ? -10.728 2.618 9.975 1.00 84.25 87 PHE A CA 1
ATOM 717 C C . PHE A 1 87 ? -11.795 3.694 10.217 1.00 84.25 87 PHE A C 1
ATOM 719 O O . PHE A 1 87 ? -12.130 3.965 11.376 1.00 84.25 87 PHE A O 1
ATOM 726 N N . GLU A 1 88 ? -12.375 4.247 9.148 1.00 83.88 88 GLU A N 1
ATOM 727 C CA . GLU A 1 88 ? -13.542 5.130 9.218 1.00 83.88 88 GLU A CA 1
ATOM 728 C C . GLU A 1 88 ? -14.753 4.407 9.819 1.00 83.88 88 GLU A C 1
ATOM 730 O O . GLU A 1 88 ? -15.342 4.886 10.788 1.00 83.88 88 GLU A O 1
ATOM 735 N N . SER A 1 89 ? -15.069 3.205 9.324 1.00 82.94 89 SER A N 1
ATOM 736 C CA . SER A 1 89 ? -16.220 2.420 9.794 1.00 82.94 89 SER A CA 1
ATOM 737 C C . SER A 1 89 ? -16.130 1.998 11.267 1.00 82.94 89 SER A C 1
ATOM 739 O O . SER A 1 89 ? -17.151 1.867 11.940 1.00 82.94 89 SER A O 1
ATOM 741 N N . ILE A 1 90 ? -14.912 1.818 11.789 1.00 80.31 90 ILE A N 1
ATOM 742 C CA . ILE A 1 90 ? -14.660 1.446 13.190 1.00 80.31 90 ILE A CA 1
ATOM 743 C C . ILE A 1 90 ? -14.638 2.698 14.098 1.00 80.31 90 ILE A C 1
ATOM 745 O O . ILE A 1 90 ? -14.567 2.583 15.321 1.00 80.31 90 ILE A O 1
ATOM 749 N N . GLY A 1 91 ? -14.729 3.911 13.532 1.00 74.25 91 GLY A N 1
ATOM 750 C CA . GLY A 1 91 ? -14.678 5.167 14.288 1.00 74.25 91 GLY A CA 1
ATOM 751 C C . GLY A 1 91 ? -13.302 5.428 14.909 1.00 74.25 91 GLY A C 1
ATOM 752 O O . GLY A 1 91 ? -13.193 6.065 15.956 1.00 74.25 91 GLY A O 1
ATOM 753 N N . LYS A 1 92 ? -12.242 4.889 14.293 1.00 67.75 92 LYS A N 1
ATOM 754 C CA . LYS A 1 92 ? -10.857 4.909 14.791 1.00 67.75 92 LYS A CA 1
ATOM 755 C C . LYS A 1 92 ? -9.915 5.644 13.826 1.00 67.75 92 LYS A C 1
ATOM 757 O O . LYS A 1 92 ? -8.739 5.306 13.736 1.00 67.75 92 LYS A O 1
ATOM 762 N N . LEU A 1 93 ? -10.418 6.676 13.142 1.00 64.00 93 LEU A N 1
ATOM 763 C CA . LEU A 1 93 ? -9.642 7.518 12.215 1.00 64.00 93 LEU A CA 1
ATOM 764 C C . LEU A 1 93 ? -8.398 8.156 12.860 1.00 64.00 93 LEU A C 1
ATOM 766 O O . LEU A 1 93 ? -7.372 8.286 12.204 1.00 64.00 93 LEU A O 1
ATOM 770 N N . ASP A 1 94 ? -8.441 8.466 14.158 1.00 61.41 94 ASP A N 1
ATOM 771 C CA . ASP A 1 94 ? -7.295 9.028 14.897 1.00 61.41 94 ASP A CA 1
ATOM 772 C C . ASP A 1 94 ? -6.052 8.116 14.909 1.00 61.41 94 ASP A C 1
ATOM 774 O O . ASP A 1 94 ? -4.944 8.566 15.175 1.00 6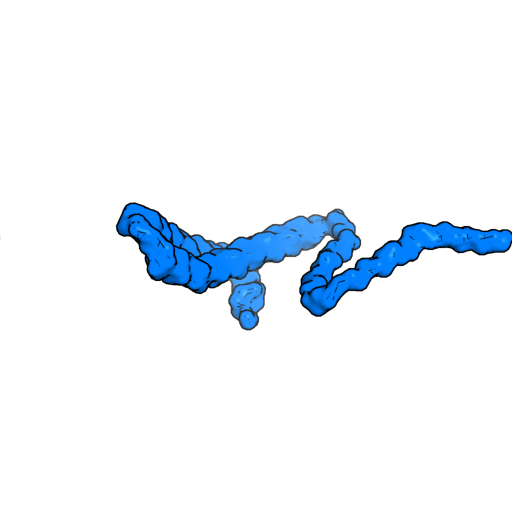1.41 94 ASP A O 1
ATOM 778 N N . TYR A 1 95 ? -6.192 6.822 14.604 1.00 60.75 95 TYR A N 1
ATOM 779 C CA . TYR A 1 95 ? -5.071 5.877 14.642 1.00 60.75 95 TYR A CA 1
ATOM 780 C C . TYR A 1 95 ? -4.194 5.916 13.384 1.00 60.75 95 TYR A C 1
ATOM 782 O O . TYR A 1 95 ? -3.068 5.411 13.417 1.00 60.75 95 TYR A O 1
ATOM 790 N N . ILE A 1 96 ? -4.696 6.503 12.296 1.00 62.81 96 ILE A N 1
ATOM 791 C CA . ILE A 1 96 ? -4.001 6.632 11.007 1.00 62.81 96 ILE A CA 1
ATOM 792 C C . ILE A 1 96 ? -3.522 8.065 10.727 1.00 62.81 96 ILE A C 1
ATOM 794 O O . ILE A 1 96 ? -2.652 8.243 9.877 1.00 62.81 96 ILE A O 1
ATOM 798 N N . VAL A 1 97 ? -4.024 9.070 11.457 1.00 53.00 97 VAL A N 1
ATOM 799 C CA . VAL A 1 97 ? -3.649 10.488 11.307 1.00 53.00 97 VAL A CA 1
ATOM 800 C C . VAL A 1 97 ? -2.665 10.898 12.412 1.00 53.00 97 VAL A C 1
ATOM 802 O O . VAL A 1 97 ? -3.064 11.501 13.401 1.00 53.00 97 VAL A O 1
ATOM 805 N N . HIS A 1 98 ? -1.375 10.585 12.253 1.00 47.34 98 HIS A N 1
ATOM 806 C CA . HIS A 1 98 ? -0.282 11.167 13.051 1.00 47.34 98 HIS A CA 1
ATOM 807 C C . HIS A 1 98 ? 1.006 11.288 12.240 1.00 47.34 98 HIS A C 1
ATOM 809 O O . HIS A 1 98 ? 1.403 10.279 11.613 1.00 47.34 98 HIS A O 1
#

Foldseek 3Di:
DDDDDPDDDDDDDDDDDDDDDDDDDDDVVVVVVVVVVVLLVVLVVLVVLLVVLVVCLVVDPDPVSNVVSVVVNVVSVVVNVVSCVVCVVVVNNVSVPD

Radius of gyration: 20.85 Å; chains: 1; bounding box: 42×29×71 Å